Protein AF-A0A7C6YZE3-F1 (afdb_monomer_lite)

Foldseek 3Di:
DDDPVVVVVVVVVVVVDPPDDPDDPPPLQFPDADPPPRHGDHDPVVVVVVVVCVVVVVD

Radius of gyration: 21.74 Å; chains: 1; bounding box: 39×30×51 Å

Secondary structure (DSSP, 8-state):
---HHHHHHHHHHHTTS-----PPPTT--EEEE-TTT-PEEEPHHHHHHHHHHHHTT--

Sequence (59 aa):
MLNKSNEKKLKRQFNKIPIEKHETAAWANISKTKPVSKVTIPEDFHVENAKDYVEENQK

pLDDT: mean 70.79, std 6.16, range [52.22, 82.94]

Structure (mmCIF, N/CA/C/O backbone):
data_AF-A0A7C6YZE3-F1
#
_entry.id   AF-A0A7C6YZE3-F1
#
loop_
_atom_site.group_PDB
_atom_site.id
_atom_site.type_symbol
_atom_site.label_atom_id
_atom_site.label_alt_id
_atom_site.label_comp_id
_atom_site.label_asym_id
_atom_site.label_entity_id
_atom_site.label_seq_id
_atom_site.pdbx_PDB_ins_code
_atom_site.Cartn_x
_atom_site.Cartn_y
_atom_site.Cartn_z
_atom_site.occupancy
_atom_site.B_iso_or_equiv
_atom_site.auth_seq_id
_atom_site.auth_comp_id
_atom_site.auth_asym_id
_atom_site.auth_atom_id
_atom_site.pdbx_PDB_model_num
ATOM 1 N N . MET A 1 1 ? -13.609 22.526 34.510 1.00 52.22 1 MET A N 1
ATOM 2 C CA . MET A 1 1 ? -12.814 21.358 34.950 1.00 52.22 1 MET A CA 1
ATOM 3 C C . MET A 1 1 ? -13.618 20.113 34.616 1.00 52.22 1 MET A C 1
ATOM 5 O O . MET A 1 1 ? -14.757 20.030 35.058 1.00 52.22 1 MET A O 1
ATOM 9 N N . LEU A 1 2 ? -13.120 19.204 33.771 1.00 56.28 2 LEU A N 1
ATOM 10 C CA . LEU A 1 2 ? -13.852 17.962 33.500 1.00 56.28 2 LEU A CA 1
ATOM 11 C C . LEU A 1 2 ? -13.864 17.100 34.771 1.00 56.28 2 LEU A C 1
ATOM 13 O O . LEU A 1 2 ? -12.824 16.846 35.373 1.00 56.28 2 LEU A O 1
ATOM 17 N N . ASN A 1 3 ? -15.048 16.647 35.185 1.00 73.25 3 ASN A N 1
ATOM 18 C CA . ASN A 1 3 ? -15.190 15.732 36.312 1.00 73.25 3 ASN A CA 1
ATOM 19 C C . ASN A 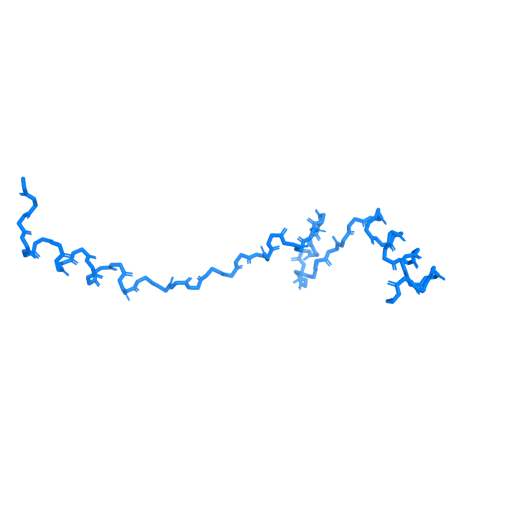1 3 ? -14.515 14.393 35.976 1.00 73.25 3 ASN A C 1
ATOM 21 O O . ASN A 1 3 ? -14.837 13.769 34.967 1.00 73.25 3 ASN A O 1
ATOM 25 N N . LYS A 1 4 ? -13.635 13.912 36.861 1.00 67.69 4 LYS A N 1
ATOM 26 C CA . LYS A 1 4 ? -12.812 12.688 36.716 1.00 67.69 4 LYS A CA 1
ATOM 27 C C . LYS A 1 4 ? -13.618 11.416 36.369 1.00 67.69 4 LYS A C 1
ATOM 29 O O . LYS A 1 4 ? -13.091 10.463 35.800 1.00 67.69 4 LYS A O 1
ATOM 34 N N . SER A 1 5 ? -14.914 11.410 36.696 1.00 71.12 5 SER A N 1
ATOM 35 C CA . SER A 1 5 ? -15.891 10.373 36.321 1.00 71.12 5 SER A CA 1
ATOM 36 C C . SER A 1 5 ? -16.197 10.352 34.812 1.00 71.12 5 SER A C 1
ATOM 38 O O . SER A 1 5 ? -16.227 9.287 34.190 1.00 71.12 5 SER A O 1
ATOM 40 N N . ASN A 1 6 ? -16.337 11.527 34.194 1.00 72.06 6 ASN A N 1
ATOM 41 C CA . ASN A 1 6 ? -16.639 11.666 32.769 1.00 72.06 6 ASN A CA 1
ATOM 42 C C . ASN A 1 6 ? -15.453 11.241 31.891 1.00 72.06 6 ASN A C 1
ATOM 44 O O . ASN A 1 6 ? -15.656 10.593 30.866 1.00 72.06 6 ASN A O 1
ATOM 48 N N . GLU A 1 7 ? -14.217 11.500 32.326 1.00 72.06 7 GLU A N 1
ATOM 49 C CA . GLU A 1 7 ? -13.006 11.051 31.620 1.00 72.06 7 GLU A CA 1
ATOM 50 C C . GLU A 1 7 ? -12.904 9.522 31.536 1.00 72.06 7 GLU A C 1
ATOM 52 O O . GLU A 1 7 ? -12.583 8.967 30.484 1.00 72.06 7 GLU A O 1
ATOM 57 N N . LYS A 1 8 ? -13.221 8.813 32.630 1.00 74.25 8 LYS A N 1
ATOM 58 C CA . LYS A 1 8 ? -13.220 7.340 32.647 1.00 74.25 8 LYS A CA 1
ATOM 59 C C . LYS A 1 8 ? -14.270 6.757 31.702 1.00 74.25 8 LYS A C 1
ATOM 61 O O . LYS A 1 8 ? -14.016 5.735 31.064 1.00 74.25 8 LYS A O 1
ATOM 66 N N . LYS A 1 9 ? -15.438 7.400 31.602 1.00 73.56 9 LYS A N 1
ATOM 67 C CA . LYS A 1 9 ? -16.522 6.981 30.703 1.00 73.56 9 LYS A CA 1
ATOM 68 C C . LYS A 1 9 ? -16.132 7.156 29.232 1.00 73.56 9 LYS A C 1
ATOM 70 O O . LYS A 1 9 ? -16.320 6.221 28.457 1.00 73.56 9 LYS A O 1
ATOM 75 N N . LEU A 1 10 ? -15.517 8.289 28.885 1.00 73.81 10 LEU A N 1
ATOM 76 C CA . LEU A 1 10 ? -14.994 8.567 27.543 1.00 73.81 10 LEU A CA 1
ATOM 77 C C . LEU A 1 10 ? -13.901 7.566 27.145 1.00 73.81 10 LEU A C 1
ATOM 79 O O . LEU A 1 10 ? -14.022 6.917 26.111 1.00 73.81 10 LEU A O 1
ATOM 83 N N . LYS A 1 11 ? -12.891 7.341 27.999 1.00 72.19 11 LYS A N 1
ATOM 84 C CA . LYS A 1 11 ? -11.829 6.346 27.739 1.00 72.19 11 LYS A CA 1
ATOM 85 C C . LYS A 1 11 ? -12.385 4.940 27.483 1.00 72.19 11 LYS A C 1
ATOM 87 O O . LYS A 1 11 ? -11.951 4.260 26.561 1.00 72.19 11 LYS A O 1
ATOM 92 N N . ARG A 1 12 ? -13.395 4.514 28.252 1.00 70.44 12 ARG A N 1
ATOM 93 C CA . ARG A 1 12 ? -14.079 3.225 28.030 1.00 70.44 12 ARG A CA 1
ATOM 94 C C . ARG A 1 12 ? -14.833 3.150 26.704 1.00 70.44 12 ARG A C 1
ATOM 96 O O . ARG A 1 12 ? -15.013 2.044 26.209 1.00 70.44 12 ARG A O 1
ATOM 103 N N . GLN A 1 13 ? -15.325 4.265 26.170 1.00 71.31 13 GLN A N 1
ATOM 104 C CA . GLN A 1 13 ? -15.970 4.294 24.856 1.00 71.31 13 GLN A CA 1
ATOM 105 C C . GLN A 1 13 ? -14.937 4.230 23.727 1.00 71.31 13 GLN A C 1
ATOM 107 O O . GLN A 1 13 ? -15.128 3.445 22.806 1.00 71.31 13 GLN A O 1
ATOM 112 N N . PHE A 1 14 ? -13.821 4.958 23.835 1.00 70.38 14 PHE A N 1
ATOM 113 C CA . PHE A 1 14 ? -12.737 4.902 22.846 1.00 70.38 14 PHE A CA 1
ATOM 114 C C . PHE A 1 14 ? -12.084 3.517 22.755 1.00 70.38 14 PHE A C 1
ATOM 116 O O . PHE A 1 14 ? -11.858 3.028 21.657 1.00 70.38 14 PHE A O 1
ATOM 123 N N . ASN A 1 15 ? -11.887 2.826 23.882 1.00 71.50 15 ASN A N 1
ATOM 124 C CA . ASN A 1 15 ? -11.299 1.479 23.891 1.00 71.50 15 ASN A CA 1
ATOM 125 C C . ASN A 1 15 ? -12.200 0.384 23.283 1.00 71.50 15 ASN A C 1
ATOM 127 O O . ASN A 1 15 ? -11.749 -0.746 23.122 1.00 71.50 15 ASN A O 1
ATOM 131 N N . LYS A 1 16 ? -13.477 0.675 22.998 1.00 73.19 16 LYS A N 1
ATOM 132 C CA . LYS A 1 16 ? -14.391 -0.260 22.314 1.00 73.19 16 LYS A CA 1
ATOM 133 C C . LYS A 1 16 ? -14.308 -0.165 20.794 1.00 73.19 16 LYS A C 1
ATOM 135 O O . LYS A 1 16 ? -14.864 -1.021 20.113 1.00 73.19 16 LYS A O 1
ATOM 140 N N . ILE A 1 17 ? -13.688 0.891 20.278 1.00 75.00 17 ILE A N 1
ATOM 141 C CA . ILE A 1 17 ? -13.544 1.108 18.846 1.00 75.00 17 ILE A CA 1
ATOM 142 C C . ILE A 1 17 ? -12.296 0.333 18.418 1.00 75.00 17 ILE A C 1
ATOM 144 O O . ILE A 1 17 ? -11.230 0.569 18.993 1.00 75.00 17 ILE A O 1
ATOM 148 N N . PRO A 1 18 ? -12.402 -0.608 17.466 1.00 69.88 18 PRO A N 1
ATOM 149 C CA . PRO A 1 18 ? -11.224 -1.267 16.929 1.00 69.88 18 PRO A CA 1
ATOM 150 C C . PRO A 1 18 ? -10.280 -0.199 16.369 1.00 69.88 18 PRO A C 1
ATOM 152 O O . PRO A 1 18 ? -10.674 0.649 15.572 1.00 69.88 18 PRO A O 1
ATOM 155 N N . ILE A 1 19 ? -9.034 -0.227 16.836 1.00 68.19 19 ILE A N 1
ATOM 156 C CA . ILE A 1 19 ? -7.955 0.662 16.382 1.00 68.19 19 ILE A CA 1
ATOM 157 C C . ILE A 1 19 ? -7.467 0.312 14.969 1.00 68.19 19 ILE A C 1
ATOM 159 O O . ILE A 1 19 ? -6.676 1.055 14.391 1.00 68.19 19 ILE A O 1
ATOM 163 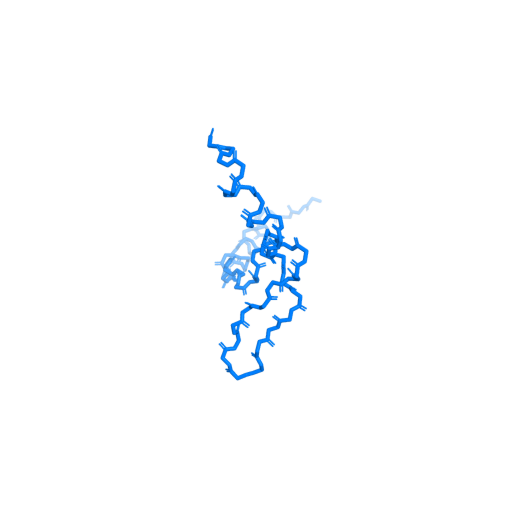N N . GLU A 1 20 ? -7.915 -0.820 14.422 1.00 67.44 20 GLU A N 1
ATOM 164 C CA . GLU A 1 20 ? -7.538 -1.279 13.093 1.00 67.44 20 GLU A CA 1
ATOM 165 C C . GLU A 1 20 ? -8.159 -0.392 12.014 1.00 67.44 20 GLU A C 1
ATOM 167 O O . GLU A 1 20 ? -9.371 -0.359 11.800 1.00 67.44 20 GLU A O 1
ATOM 172 N N . LYS A 1 21 ? -7.284 0.306 11.294 1.00 66.75 21 LYS A N 1
ATOM 173 C CA . LYS A 1 21 ? -7.583 0.888 9.994 1.00 66.75 21 LYS A CA 1
ATOM 174 C C . LYS A 1 21 ? -7.029 -0.044 8.927 1.00 66.75 21 LYS A C 1
ATOM 176 O O . LYS A 1 21 ? -5.819 -0.106 8.738 1.00 66.75 21 LYS A O 1
ATOM 181 N N . HIS A 1 22 ? -7.905 -0.715 8.186 1.00 67.12 22 HIS A N 1
ATOM 182 C CA . HIS A 1 22 ? -7.537 -1.404 6.941 1.00 67.12 22 HIS A CA 1
ATOM 183 C C . HIS A 1 22 ? -7.443 -0.414 5.770 1.00 67.12 22 HIS A C 1
ATOM 185 O O . HIS A 1 22 ? -7.895 -0.690 4.660 1.00 67.12 22 HIS A O 1
ATOM 191 N N . GLU A 1 23 ? -6.922 0.780 6.042 1.00 66.00 23 GLU A N 1
ATOM 192 C CA . GLU A 1 23 ? -6.610 1.742 5.000 1.00 66.00 23 GLU A CA 1
ATOM 193 C C . GLU A 1 23 ? -5.279 1.331 4.381 1.00 66.00 23 GLU A C 1
ATOM 195 O O . GLU A 1 23 ? -4.355 0.881 5.062 1.00 66.00 23 GLU A O 1
ATOM 200 N N . THR A 1 24 ? -5.203 1.443 3.064 1.00 64.75 24 THR A N 1
ATOM 201 C CA . THR A 1 24 ? -3.984 1.172 2.323 1.00 64.75 24 THR A CA 1
ATOM 202 C C . THR A 1 24 ? -2.835 2.025 2.872 1.00 64.75 24 THR A C 1
ATOM 204 O O . THR A 1 24 ? -3.006 3.227 3.073 1.00 64.75 24 THR A O 1
ATOM 207 N N . ALA A 1 25 ? -1.675 1.410 3.138 1.00 67.81 25 ALA A N 1
ATOM 208 C CA . ALA A 1 25 ? -0.509 2.113 3.669 1.00 67.81 25 ALA A CA 1
ATOM 209 C C . ALA A 1 25 ?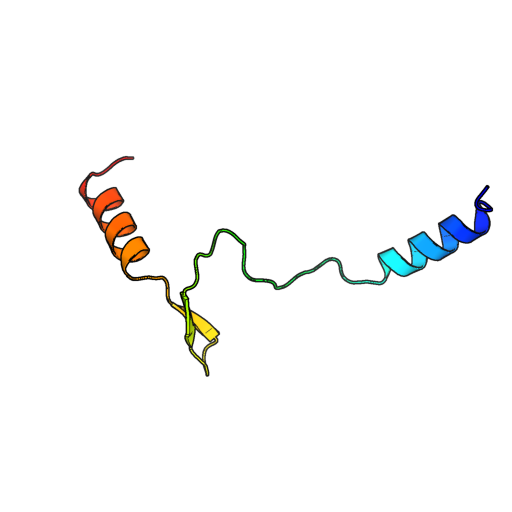 -0.185 3.348 2.813 1.00 67.81 25 ALA A C 1
ATOM 211 O O . ALA A 1 25 ? -0.158 3.249 1.591 1.00 67.81 25 ALA A O 1
ATOM 212 N N . ALA A 1 26 ? 0.115 4.489 3.441 1.00 61.88 26 ALA A N 1
ATOM 213 C CA . ALA A 1 26 ? 0.414 5.739 2.730 1.00 61.88 26 ALA A CA 1
ATOM 214 C C . ALA A 1 26 ? 1.630 5.640 1.783 1.00 61.88 26 ALA A C 1
ATOM 216 O O . ALA A 1 26 ? 1.774 6.449 0.875 1.00 61.88 26 ALA A O 1
ATOM 217 N N . TRP A 1 27 ? 2.492 4.639 1.983 1.00 62.03 27 TRP A N 1
ATOM 218 C CA . TRP A 1 27 ? 3.623 4.337 1.101 1.00 62.03 27 TRP A CA 1
ATOM 219 C C . TRP A 1 27 ? 3.228 3.488 -0.121 1.00 62.03 27 TRP A C 1
ATOM 221 O O . TRP A 1 27 ? 3.955 3.410 -1.107 1.00 62.03 27 TRP A O 1
ATOM 231 N N . ALA A 1 28 ? 2.064 2.846 -0.095 1.00 59.69 28 ALA A N 1
ATOM 232 C CA . ALA A 1 28 ? 1.558 2.121 -1.244 1.00 59.69 28 ALA A CA 1
ATOM 233 C C . ALA A 1 28 ? 0.976 3.145 -2.233 1.00 59.69 28 ALA A C 1
ATOM 235 O O . ALA A 1 28 ? -0.194 3.517 -2.158 1.00 59.69 28 ALA A O 1
ATOM 236 N N . ASN A 1 29 ? 1.832 3.639 -3.131 1.00 62.03 29 ASN A N 1
ATOM 237 C CA . ASN A 1 29 ? 1.494 4.648 -4.131 1.00 62.03 29 ASN A CA 1
ATOM 238 C C . ASN A 1 29 ? 0.639 4.020 -5.246 1.00 62.03 29 ASN A C 1
ATOM 240 O O . ASN A 1 29 ? 1.136 3.538 -6.265 1.00 62.03 29 ASN A O 1
ATOM 244 N N . ILE A 1 30 ? -0.659 3.893 -4.976 1.00 63.50 30 ILE A N 1
ATOM 245 C CA . ILE A 1 30 ? -1.583 3.086 -5.773 1.00 63.50 30 ILE A CA 1
ATOM 246 C C . ILE A 1 30 ? -2.408 3.997 -6.657 1.00 63.50 30 ILE A C 1
ATOM 248 O O . ILE A 1 30 ? -3.243 4.753 -6.169 1.00 63.50 30 ILE A O 1
ATOM 252 N N . SER A 1 31 ? -2.216 3.862 -7.968 1.00 68.31 31 SER A N 1
ATOM 253 C CA . SER A 1 31 ? -2.980 4.619 -8.960 1.00 68.31 31 SER A CA 1
ATOM 254 C C . SER A 1 31 ? -4.418 4.125 -9.048 1.00 68.31 31 SER A C 1
ATOM 256 O O . SER A 1 31 ? -5.375 4.897 -9.070 1.00 68.31 31 SER A O 1
ATOM 258 N N . LYS A 1 32 ? -4.585 2.799 -9.142 1.00 67.69 32 LYS A N 1
ATOM 259 C CA . LYS A 1 32 ? -5.875 2.151 -9.402 1.00 67.69 32 LYS A CA 1
ATOM 260 C C . LYS A 1 32 ? -5.942 0.811 -8.688 1.00 67.69 32 LYS A C 1
ATOM 262 O O . LYS A 1 32 ? -4.936 0.134 -8.513 1.00 67.69 32 LYS A O 1
ATOM 267 N N . THR A 1 33 ? -7.140 0.389 -8.309 1.00 72.69 33 THR A N 1
ATOM 268 C CA . THR A 1 33 ? -7.391 -0.969 -7.813 1.00 72.69 33 THR A CA 1
ATOM 269 C C . THR A 1 33 ? -8.257 -1.721 -8.809 1.00 72.69 33 THR A C 1
ATOM 271 O O . THR A 1 33 ? -9.177 -1.160 -9.406 1.00 72.69 33 THR A O 1
ATOM 274 N N . LYS A 1 34 ? -7.958 -3.004 -9.031 1.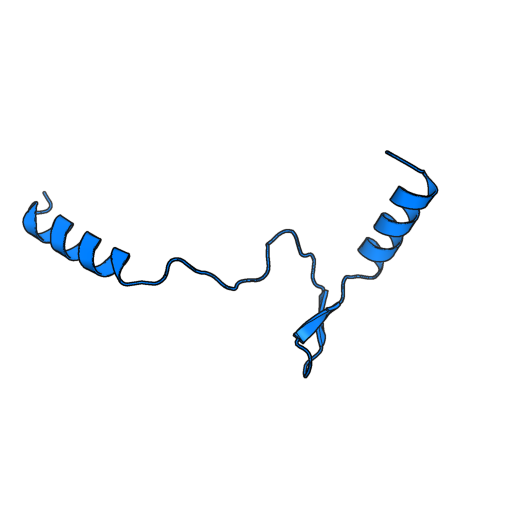00 76.62 34 LYS A N 1
ATOM 275 C CA . LYS A 1 34 ? -8.802 -3.852 -9.877 1.00 76.62 34 LYS A CA 1
ATOM 276 C C . LYS A 1 34 ? -10.180 -4.003 -9.218 1.00 76.62 34 LYS A C 1
ATOM 278 O O . LYS A 1 34 ? -10.235 -4.370 -8.047 1.00 76.62 34 LYS A O 1
ATOM 283 N N . PRO A 1 35 ? -11.291 -3.803 -9.947 1.00 69.62 35 PRO A N 1
ATOM 284 C CA . PRO A 1 35 ? -12.626 -3.736 -9.346 1.00 69.62 35 PRO A CA 1
ATOM 285 C C . PRO A 1 35 ? -13.071 -5.049 -8.682 1.00 69.62 35 PRO A C 1
ATOM 287 O O . PRO A 1 35 ? -13.809 -5.019 -7.704 1.00 69.62 35 PRO A O 1
ATOM 290 N N . VAL A 1 36 ? -12.603 -6.198 -9.183 1.00 72.31 36 VAL A N 1
ATOM 291 C CA . VAL A 1 36 ? -13.008 -7.525 -8.684 1.00 72.31 36 VAL A CA 1
ATOM 292 C C . VAL A 1 36 ? -12.026 -8.071 -7.648 1.00 72.31 36 VAL A C 1
ATOM 294 O O . VAL A 1 36 ? -12.428 -8.463 -6.559 1.00 72.31 36 VAL A O 1
ATOM 297 N N . SER A 1 37 ? -10.728 -8.084 -7.959 1.00 76.75 37 SER A N 1
ATOM 298 C CA . SER A 1 37 ? -9.712 -8.669 -7.075 1.00 76.75 37 SER A CA 1
ATOM 299 C C . SER A 1 37 ? -9.148 -7.691 -6.045 1.00 76.75 37 SER A C 1
ATOM 301 O O . SER A 1 37 ? -8.384 -8.108 -5.180 1.00 76.75 37 SER A O 1
ATOM 303 N N . LYS A 1 38 ? -9.477 -6.394 -6.154 1.00 71.19 38 LYS A N 1
ATOM 304 C CA . LYS A 1 38 ? -8.931 -5.297 -5.334 1.00 71.19 38 LYS A CA 1
ATOM 305 C C . LYS A 1 38 ? -7.399 -5.222 -5.328 1.00 71.19 38 LYS A C 1
ATOM 307 O O . LYS A 1 38 ? -6.816 -4.552 -4.483 1.00 71.19 38 LYS A O 1
ATOM 312 N N . VAL A 1 39 ? -6.747 -5.870 -6.296 1.00 74.38 39 VAL A N 1
ATOM 313 C CA . VAL A 1 39 ? -5.294 -5.811 -6.466 1.00 74.38 39 VAL A CA 1
ATOM 314 C C . VAL A 1 39 ? -4.910 -4.406 -6.896 1.00 74.38 39 VAL A C 1
ATOM 316 O O . VAL A 1 39 ? -5.501 -3.835 -7.816 1.00 74.38 39 VAL A O 1
ATOM 319 N N . THR A 1 40 ? -3.917 -3.870 -6.212 1.00 74.69 40 THR A N 1
ATOM 320 C CA . THR A 1 40 ? -3.406 -2.522 -6.386 1.00 74.69 40 THR A CA 1
ATOM 321 C C . THR A 1 40 ? -2.478 -2.462 -7.595 1.00 74.69 40 THR A C 1
ATOM 323 O O . THR A 1 40 ? -1.558 -3.269 -7.709 1.00 74.69 40 THR A O 1
ATOM 326 N N . ILE A 1 41 ? -2.734 -1.528 -8.505 1.00 74.38 41 ILE A N 1
ATOM 327 C CA . ILE A 1 41 ? -1.932 -1.282 -9.702 1.00 74.38 41 ILE A CA 1
ATOM 328 C C . ILE A 1 41 ? -1.087 -0.025 -9.433 1.00 74.38 41 ILE A C 1
ATOM 330 O O . ILE A 1 41 ? -1.674 1.043 -9.203 1.00 74.38 41 ILE A O 1
ATOM 334 N N . PRO A 1 42 ? 0.254 -0.144 -9.404 1.00 71.38 42 PRO A N 1
ATOM 335 C CA . PRO A 1 42 ? 1.146 1.005 -9.269 1.00 71.38 42 PRO A CA 1
ATOM 336 C C . PRO A 1 42 ? 1.125 1.866 -10.541 1.00 71.38 42 PRO A C 1
ATOM 338 O O . PRO A 1 42 ? 0.693 1.408 -11.597 1.00 71.38 42 PRO A O 1
ATOM 341 N N . GLU A 1 43 ? 1.581 3.113 -10.441 1.00 71.94 43 GLU A N 1
ATOM 342 C CA . GLU A 1 43 ? 1.800 3.965 -11.619 1.00 71.94 43 GLU A CA 1
ATOM 343 C C . GLU A 1 43 ? 3.038 3.536 -12.402 1.00 71.94 43 GLU A C 1
ATOM 345 O O . GLU A 1 43 ? 4.026 3.110 -11.801 1.00 71.94 43 GLU A O 1
ATOM 350 N N . ASP A 1 44 ? 3.003 3.720 -13.724 1.00 74.81 44 ASP A N 1
ATOM 351 C CA . ASP A 1 44 ? 4.096 3.352 -14.635 1.00 74.81 44 ASP A CA 1
ATOM 352 C C . ASP A 1 44 ? 5.434 3.975 -14.201 1.00 74.81 44 ASP A C 1
ATOM 354 O O . ASP A 1 44 ? 6.451 3.289 -14.159 1.00 74.81 44 ASP A O 1
ATOM 358 N N . PHE A 1 45 ? 5.407 5.223 -13.719 1.00 73.31 45 PHE A N 1
ATOM 359 C CA . PHE A 1 45 ? 6.573 5.919 -13.165 1.00 73.31 45 PHE A CA 1
ATOM 360 C C . PHE A 1 45 ? 7.269 5.149 -12.025 1.00 73.31 45 PHE A C 1
ATOM 362 O O . PHE A 1 45 ? 8.494 5.114 -11.940 1.00 73.31 45 PHE A O 1
ATOM 369 N N . HIS A 1 46 ? 6.505 4.500 -11.141 1.00 69.25 46 HIS A N 1
ATOM 370 C CA . HIS A 1 46 ? 7.083 3.721 -10.039 1.00 69.25 46 HIS A CA 1
ATOM 371 C C . HIS A 1 46 ? 7.633 2.377 -10.511 1.00 69.25 46 HIS A C 1
ATOM 373 O O . HIS A 1 46 ? 8.567 1.856 -9.904 1.00 69.25 46 HIS A O 1
ATOM 379 N N . VAL A 1 47 ? 7.056 1.812 -11.574 1.00 75.50 47 VAL A N 1
ATOM 380 C CA . VAL A 1 47 ? 7.548 0.578 -12.194 1.00 75.50 47 VAL A CA 1
ATOM 381 C C . VAL A 1 47 ? 8.889 0.835 -12.880 1.00 75.50 47 VAL A C 1
ATOM 383 O O . VAL A 1 47 ? 9.811 0.042 -12.700 1.00 75.50 47 VAL A O 1
ATOM 386 N N . GLU A 1 48 ? 9.020 1.955 -13.593 1.00 79.75 48 GLU A N 1
ATOM 387 C CA . GLU A 1 48 ? 10.282 2.393 -14.203 1.00 79.75 48 GLU A CA 1
ATOM 388 C C . GLU A 1 48 ? 11.348 2.658 -13.138 1.00 79.75 48 GLU A C 1
ATOM 390 O O . GLU A 1 48 ? 12.395 2.023 -13.156 1.00 79.75 48 GLU A O 1
ATOM 395 N N . ASN A 1 49 ? 11.041 3.463 -12.117 1.00 77.88 49 ASN A N 1
ATOM 396 C CA . ASN A 1 49 ? 12.001 3.749 -11.049 1.00 77.88 49 ASN A CA 1
ATOM 397 C C . ASN A 1 49 ? 12.442 2.487 -10.279 1.00 77.88 49 ASN A C 1
ATOM 399 O O . ASN A 1 49 ? 13.596 2.369 -9.874 1.00 77.88 49 ASN A O 1
ATOM 403 N N . ALA A 1 50 ? 11.537 1.525 -10.060 1.00 77.00 50 ALA A N 1
ATOM 404 C CA . ALA A 1 50 ? 11.889 0.252 -9.430 1.00 77.00 50 ALA A CA 1
ATOM 405 C C . ALA A 1 50 ? 12.802 -0.604 -10.319 1.00 77.00 50 ALA A C 1
ATOM 407 O O . ALA A 1 50 ? 13.692 -1.283 -9.807 1.00 77.00 50 ALA A O 1
ATOM 408 N N . LYS A 1 51 ? 12.583 -0.576 -11.637 1.00 80.69 51 LYS A N 1
ATOM 409 C CA . LYS A 1 51 ? 13.436 -1.258 -12.608 1.00 80.69 51 LYS A CA 1
ATOM 410 C C . LYS A 1 51 ? 14.829 -0.630 -12.634 1.00 80.69 51 LYS A C 1
ATOM 412 O O . LYS A 1 51 ? 15.802 -1.359 -12.463 1.00 80.69 51 LYS A O 1
ATOM 417 N N . ASP A 1 52 ? 14.905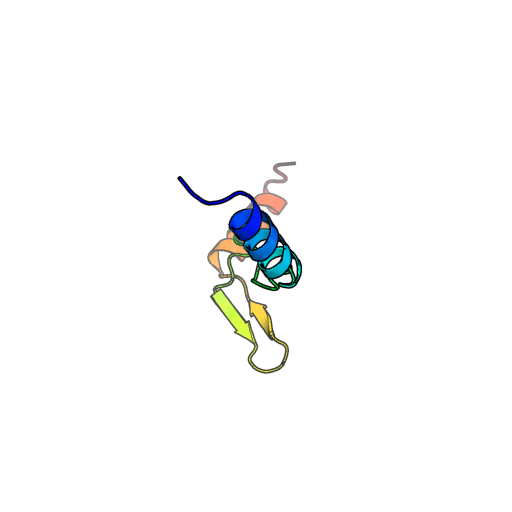 0.69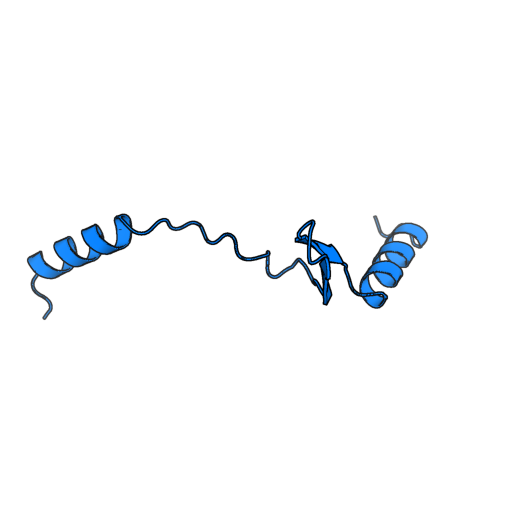1 -12.746 1.00 79.88 52 ASP A N 1
ATOM 418 C CA . ASP A 1 52 ? 16.163 1.437 -12.808 1.00 79.88 52 ASP A CA 1
ATOM 419 C C . ASP A 1 52 ? 16.987 1.244 -11.527 1.00 79.88 52 ASP A C 1
ATOM 421 O O . ASP A 1 52 ? 18.177 0.958 -11.590 1.00 79.88 52 ASP A O 1
ATOM 425 N N . TYR A 1 53 ? 16.352 1.267 -10.349 1.00 77.44 53 TYR A N 1
ATOM 426 C CA . TYR A 1 53 ? 17.027 0.999 -9.071 1.00 77.44 53 TYR A CA 1
ATOM 427 C C . TYR A 1 53 ? 17.667 -0.403 -9.003 1.00 77.44 53 TYR A C 1
ATOM 429 O O . TYR A 1 53 ? 18.757 -0.577 -8.450 1.00 77.44 53 TYR A O 1
ATOM 437 N N . VAL A 1 54 ? 16.997 -1.416 -9.567 1.00 78.75 54 VAL A N 1
ATOM 438 C CA . VAL A 1 54 ? 17.521 -2.789 -9.638 1.00 78.75 54 VAL A CA 1
ATOM 439 C C . VAL A 1 54 ? 18.616 -2.910 -10.699 1.00 78.75 54 VAL A C 1
ATOM 441 O O . VAL A 1 54 ? 19.616 -3.584 -10.450 1.00 78.75 54 VAL A O 1
ATOM 444 N N . GLU A 1 55 ? 18.452 -2.263 -11.855 1.00 79.12 55 GLU A N 1
ATOM 445 C CA . GLU A 1 55 ? 19.434 -2.265 -12.949 1.00 79.12 55 GLU A CA 1
ATOM 446 C C . GLU A 1 55 ? 20.723 -1.530 -12.569 1.00 79.12 55 GLU A C 1
ATOM 448 O O . GLU A 1 55 ? 21.815 -2.026 -12.846 1.00 79.12 55 GLU A O 1
ATOM 453 N N . GLU A 1 56 ? 20.622 -0.411 -11.853 1.00 82.94 56 GLU A N 1
ATOM 454 C CA . GLU A 1 56 ? 21.777 0.309 -11.312 1.00 82.94 56 GLU A CA 1
ATOM 455 C C . GLU A 1 56 ? 22.413 -0.400 -10.106 1.00 82.94 56 GLU A C 1
ATOM 457 O O . GLU A 1 56 ? 23.493 -0.009 -9.662 1.00 82.94 56 GLU A O 1
ATOM 462 N N . ASN A 1 57 ? 21.778 -1.462 -9.588 1.00 70.12 57 ASN A N 1
ATOM 463 C CA . ASN A 1 57 ? 22.246 -2.257 -8.452 1.00 70.12 57 ASN A CA 1
ATOM 464 C C . ASN A 1 57 ? 22.678 -1.366 -7.270 1.00 70.12 57 ASN A C 1
ATOM 466 O O . ASN A 1 57 ? 23.724 -1.592 -6.657 1.00 70.12 57 ASN A O 1
ATOM 470 N N . GLN A 1 58 ? 21.857 -0.356 -6.965 1.00 61.53 58 GLN A N 1
ATOM 471 C CA . GLN A 1 58 ? 22.025 0.625 -5.881 1.00 61.53 58 GLN A CA 1
ATOM 472 C C . GLN A 1 58 ? 21.770 -0.018 -4.497 1.00 61.53 58 GLN A C 1
ATOM 474 O O . GLN A 1 58 ? 20.966 0.478 -3.704 1.00 61.53 58 GLN A O 1
ATOM 479 N N . LYS A 1 59 ? 22.387 -1.180 -4.247 1.00 59.03 59 LYS A N 1
ATOM 480 C CA . LYS A 1 59 ? 22.283 -1.957 -3.004 1.00 59.03 59 LYS A CA 1
ATOM 481 C C . LYS A 1 59 ? 22.943 -1.274 -1.816 1.00 59.03 59 LYS A C 1
ATOM 483 O O . LYS A 1 59 ? 24.034 -0.692 -1.993 1.00 59.03 59 LYS A O 1
#